Protein AF-A0A935LFL6-F1 (afdb_monomer_lite)

Radius of gyration: 46.4 Å; chains: 1; bounding box: 114×50×142 Å

Sequence (131 aa):
MNKKPFLIPLVLLGLVAPTAHAQTTYKCKAADGTVQFSDRLCRGGVQVRVNVQSDSPQRKAESDARIERDKALADQVQASRAAREQAARAAQDQQQQINQGIANTVEQARVQQRAGTKSVNPGTAVPERTN

Secondary structure (DSSP, 8-state):
-------STTSGGG-----------EEEEPTTS-EEEESS--TT----B-------HHHHHHHHHHHHHHHHHHHHHHHHHHHHHHHHHHHHHHHHHHHHHHHHHHHHHHHHHHHHHTT------------

Foldseek 3Di:
DDDDDPPDPPPPPPPPDPPPPPQFWFWDQDPVRDTDIDSDDHPPDDDDRPPPDDDDPVVVVVVVVVVVVVVVVVVVVVVVVVVVVVVVVVVVVVVVVVVVVVVVVVVVVVVVVVVVVVPDDPDDDDDDDDD

pLDDT: mean 73.68, std 16.85, range [41.5, 95.12]

Structure (mmCIF, N/CA/C/O backbone):
data_AF-A0A935LFL6-F1
#
_entry.id   AF-A0A935LFL6-F1
#
loop_
_atom_site.group_PDB
_atom_site.id
_atom_site.type_symbol
_atom_site.label_atom_id
_atom_site.label_alt_id
_atom_site.label_comp_id
_atom_site.label_asym_id
_atom_site.label_entity_id
_atom_site.label_seq_id
_atom_site.pdbx_PDB_ins_code
_atom_site.Cartn_x
_atom_site.Cartn_y
_atom_site.Cartn_z
_atom_site.occupancy
_atom_site.B_iso_or_equiv
_atom_site.auth_seq_id
_atom_site.auth_comp_id
_atom_site.auth_asym_id
_atom_site.auth_atom_id
_atom_site.pdbx_PDB_model_num
ATOM 1 N N . MET A 1 1 ? 53.459 18.546 -67.708 1.00 44.47 1 MET A N 1
ATOM 2 C CA . MET A 1 1 ? 52.715 17.261 -67.697 1.00 44.47 1 MET A CA 1
ATOM 3 C C . MET A 1 1 ? 53.478 16.353 -66.739 1.00 44.47 1 MET A C 1
ATOM 5 O O . MET A 1 1 ? 54.663 16.184 -66.945 1.00 44.47 1 MET A O 1
ATOM 9 N N . ASN A 1 2 ? 52.966 15.960 -65.576 1.00 41.50 2 ASN A N 1
ATOM 10 C CA . ASN A 1 2 ? 51.949 14.924 -65.435 1.00 41.50 2 ASN A CA 1
ATOM 11 C C . ASN A 1 2 ? 51.236 15.007 -64.077 1.00 41.50 2 ASN A C 1
ATOM 13 O O . ASN A 1 2 ? 51.806 15.427 -63.073 1.00 41.50 2 ASN A O 1
ATOM 17 N N . LYS A 1 3 ? 49.954 14.636 -64.105 1.00 49.69 3 LYS A N 1
ATOM 18 C CA . LYS A 1 3 ? 48.996 14.664 -62.997 1.00 49.69 3 LYS A CA 1
ATOM 19 C C . LYS A 1 3 ? 49.099 13.380 -62.151 1.00 49.69 3 LYS A C 1
ATOM 21 O O . LYS A 1 3 ? 49.531 12.346 -62.641 1.00 49.69 3 LYS A O 1
ATOM 26 N N . LYS A 1 4 ? 48.683 13.520 -60.886 1.00 61.62 4 LYS A N 1
ATOM 27 C CA . LYS A 1 4 ? 48.615 12.569 -59.752 1.00 61.62 4 LYS A CA 1
ATOM 28 C C . LYS A 1 4 ? 48.126 11.147 -60.118 1.00 61.62 4 LYS A C 1
ATOM 30 O O . LYS A 1 4 ? 47.378 10.997 -61.079 1.00 61.62 4 LYS A O 1
ATOM 35 N N . PRO A 1 5 ? 48.359 10.155 -59.237 1.00 54.44 5 PRO A N 1
ATOM 36 C CA . PRO A 1 5 ? 47.248 9.836 -58.335 1.00 54.44 5 PRO A CA 1
ATOM 37 C C . PRO A 1 5 ? 47.672 9.674 -56.868 1.00 54.44 5 PRO A C 1
ATOM 39 O O . PRO A 1 5 ? 48.372 8.749 -56.472 1.00 54.44 5 PRO A O 1
ATOM 42 N N . PHE A 1 6 ? 47.164 10.595 -56.053 1.00 58.28 6 PHE A N 1
ATOM 43 C CA . PHE A 1 6 ? 47.156 10.566 -54.596 1.00 58.28 6 PHE A CA 1
ATOM 44 C C . PHE A 1 6 ? 45.801 9.979 -54.177 1.00 58.28 6 PHE A C 1
ATOM 46 O O . PHE A 1 6 ? 44.881 10.722 -53.856 1.00 58.28 6 PHE A O 1
ATOM 53 N N . LEU A 1 7 ? 45.620 8.665 -54.325 1.00 59.19 7 LEU A N 1
ATOM 54 C CA . LEU A 1 7 ? 44.349 7.976 -54.047 1.00 59.19 7 LEU A CA 1
ATOM 55 C C . LEU A 1 7 ? 44.609 6.537 -53.577 1.00 59.19 7 LEU A C 1
ATOM 57 O O . LEU A 1 7 ? 44.177 5.585 -54.213 1.00 59.19 7 LEU A O 1
ATOM 61 N N . ILE A 1 8 ? 45.364 6.358 -52.488 1.00 58.59 8 ILE A N 1
ATOM 62 C CA . ILE A 1 8 ? 45.583 5.021 -51.903 1.00 58.59 8 ILE A CA 1
ATOM 63 C C . ILE A 1 8 ? 45.214 4.898 -50.406 1.00 58.59 8 ILE A C 1
ATOM 65 O O . ILE A 1 8 ? 44.842 3.794 -50.019 1.00 58.59 8 ILE A O 1
ATOM 69 N N . PRO A 1 9 ? 45.148 5.934 -49.537 1.00 52.91 9 PRO A N 1
ATOM 70 C CA . PRO A 1 9 ? 44.871 5.657 -48.125 1.00 52.91 9 PRO A CA 1
ATOM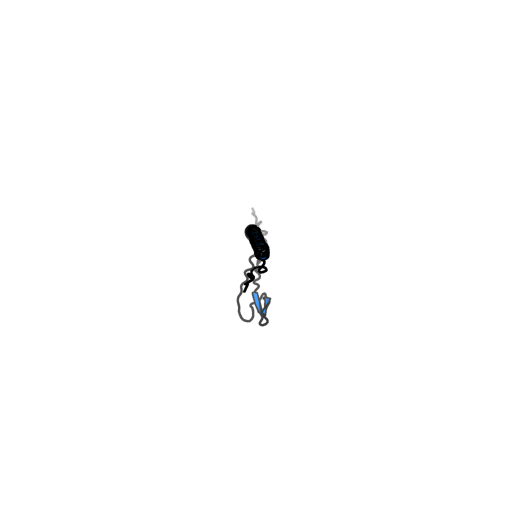 71 C C . PRO A 1 9 ? 43.373 5.618 -47.764 1.00 52.91 9 PRO A C 1
ATOM 73 O O . PRO A 1 9 ? 43.052 5.557 -46.584 1.00 52.91 9 PRO A O 1
ATOM 76 N N . LEU A 1 10 ? 42.440 5.656 -48.728 1.00 54.50 10 LEU A N 1
ATOM 77 C CA . LEU A 1 10 ? 40.999 5.746 -48.422 1.00 54.50 10 LEU A CA 1
ATOM 78 C C . LEU A 1 10 ? 40.271 4.389 -48.340 1.00 54.50 10 LEU A C 1
ATOM 80 O O . LEU A 1 10 ? 39.096 4.352 -47.996 1.00 54.50 10 LEU A O 1
ATOM 84 N N . VAL A 1 11 ? 40.951 3.273 -48.626 1.00 57.16 11 VAL A N 1
ATOM 85 C CA . VAL A 1 11 ? 40.328 1.931 -48.655 1.00 57.16 11 VAL A CA 1
ATOM 86 C C . VAL A 1 11 ? 40.455 1.181 -47.317 1.00 57.16 11 VAL A C 1
ATOM 88 O O . VAL A 1 11 ? 39.699 0.248 -47.067 1.00 57.16 11 VAL A O 1
ATOM 91 N N . LEU A 1 12 ? 41.331 1.609 -46.396 1.00 55.47 12 LEU A N 1
ATOM 92 C CA . LEU A 1 12 ? 41.505 0.926 -45.101 1.00 55.47 12 LEU A CA 1
ATOM 93 C C . LEU A 1 12 ? 40.489 1.318 -44.010 1.00 55.47 12 LEU A C 1
ATOM 95 O O . LEU A 1 12 ? 40.47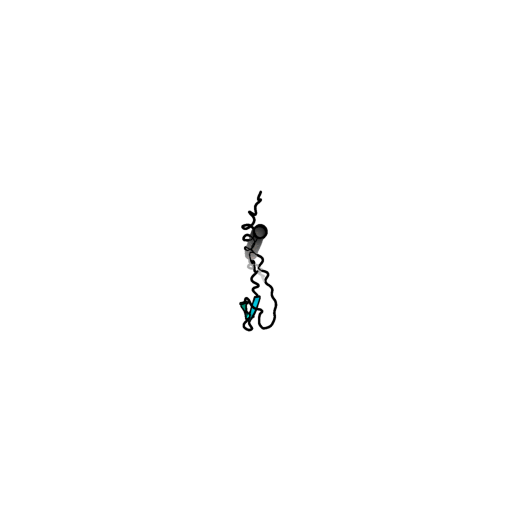6 0.696 -42.951 1.00 55.47 12 LEU A O 1
ATOM 99 N N . LEU A 1 13 ? 39.615 2.303 -44.244 1.00 55.00 13 LEU A N 1
ATOM 100 C CA . LEU A 1 13 ? 38.663 2.790 -43.230 1.00 55.00 13 LEU A CA 1
ATOM 101 C C . LEU A 1 13 ? 37.341 1.998 -43.154 1.00 55.00 13 LEU A C 1
ATOM 103 O O . LEU A 1 13 ? 36.444 2.379 -42.407 1.00 55.00 13 LEU A O 1
ATOM 107 N N . GLY A 1 14 ? 37.198 0.912 -43.922 1.00 55.28 14 GLY A N 1
ATOM 108 C CA . GLY A 1 14 ? 35.958 0.126 -44.003 1.00 55.28 14 GLY A CA 1
ATOM 109 C C . GLY A 1 14 ? 35.878 -1.103 -43.088 1.00 55.28 14 GLY A C 1
ATOM 110 O O . GLY A 1 14 ? 34.837 -1.752 -43.060 1.00 55.28 14 GLY A O 1
ATOM 111 N N . LEU A 1 15 ? 36.943 -1.456 -42.355 1.00 54.72 15 LEU A N 1
ATOM 112 C CA . LEU A 1 15 ? 37.030 -2.736 -41.629 1.00 54.72 15 LEU A CA 1
ATOM 113 C C . LEU A 1 15 ? 36.665 -2.685 -40.135 1.00 54.72 15 LEU A C 1
ATOM 115 O O . LEU A 1 15 ? 36.993 -3.605 -39.392 1.00 54.72 15 LEU A O 1
ATOM 119 N N . VAL A 1 16 ? 35.952 -1.654 -39.680 1.00 56.44 16 VAL A N 1
ATOM 120 C CA . VAL A 1 16 ? 35.375 -1.632 -38.324 1.00 56.44 16 VAL A CA 1
ATOM 121 C C . VAL A 1 16 ? 33.859 -1.736 -38.432 1.00 56.44 16 VAL A C 1
ATOM 123 O O . VAL A 1 16 ? 33.121 -0.802 -38.135 1.00 56.44 16 VAL A O 1
ATOM 126 N N . ALA A 1 17 ? 33.382 -2.889 -38.900 1.00 54.50 17 ALA A N 1
ATOM 127 C CA . ALA A 1 17 ? 32.010 -3.290 -38.635 1.00 54.50 17 ALA A CA 1
ATOM 128 C C . ALA A 1 17 ? 31.961 -3.780 -37.178 1.00 54.50 17 ALA A C 1
ATOM 130 O O . ALA A 1 17 ? 32.609 -4.784 -36.868 1.00 54.50 17 ALA A O 1
ATOM 131 N N . PRO A 1 18 ? 31.236 -3.119 -36.257 1.00 52.94 18 PRO A N 1
ATOM 132 C CA . PRO A 1 18 ? 30.958 -3.725 -34.971 1.00 52.94 18 PRO A CA 1
ATOM 133 C C . PRO A 1 18 ? 30.049 -4.920 -35.247 1.00 52.94 18 PRO A C 1
ATOM 135 O O . PRO A 1 18 ? 28.860 -4.768 -35.531 1.00 52.94 18 PRO A O 1
ATOM 138 N N . THR A 1 19 ? 30.601 -6.127 -35.183 1.00 50.41 19 THR A N 1
ATOM 139 C CA . THR A 1 19 ? 29.813 -7.349 -35.061 1.00 50.41 19 THR A CA 1
ATOM 140 C C . THR A 1 19 ? 29.146 -7.336 -33.690 1.00 50.41 19 THR A C 1
ATOM 142 O O . THR A 1 19 ? 29.566 -8.020 -32.758 1.00 50.41 19 THR A O 1
ATOM 145 N N . ALA A 1 20 ? 28.101 -6.523 -33.549 1.00 51.44 20 ALA A N 1
ATOM 146 C CA . ALA A 1 20 ? 27.121 -6.625 -32.486 1.00 51.44 20 ALA A CA 1
ATOM 147 C C . ALA A 1 20 ? 26.301 -7.896 -32.742 1.00 51.44 20 ALA A C 1
ATOM 149 O O . ALA A 1 20 ? 25.136 -7.856 -33.131 1.00 51.44 20 ALA A O 1
ATOM 150 N N . HIS A 1 21 ? 26.942 -9.055 -32.586 1.00 47.12 21 HIS A N 1
ATOM 151 C CA . HIS A 1 21 ? 26.227 -10.311 -32.494 1.00 47.12 21 HIS A CA 1
ATOM 152 C C . HIS A 1 21 ? 25.445 -10.253 -31.188 1.00 47.12 21 HIS A C 1
ATOM 154 O O . HIS A 1 21 ? 26.012 -10.397 -30.107 1.00 47.12 21 HIS A O 1
ATOM 160 N N . ALA A 1 22 ? 24.142 -10.003 -31.291 1.00 52.88 22 ALA A N 1
ATOM 161 C CA . ALA A 1 22 ? 23.205 -10.285 -30.222 1.00 52.88 22 ALA A CA 1
ATOM 162 C C . ALA A 1 22 ? 23.405 -11.757 -29.831 1.00 52.88 22 ALA A C 1
ATOM 164 O O . ALA A 1 22 ? 22.972 -12.659 -30.555 1.00 52.88 22 ALA A O 1
ATOM 165 N N . GLN A 1 23 ? 24.154 -12.009 -28.752 1.00 61.28 23 GLN A N 1
ATOM 166 C CA . GLN A 1 23 ? 24.414 -13.359 -28.271 1.00 61.28 23 GLN A CA 1
ATOM 167 C C . GLN A 1 23 ? 23.066 -13.960 -27.894 1.00 61.28 23 GLN A C 1
ATOM 169 O O . GLN A 1 23 ? 22.448 -13.595 -26.895 1.00 61.28 23 GLN A O 1
ATOM 174 N N . THR A 1 24 ? 22.567 -14.829 -28.767 1.00 65.25 24 THR A N 1
ATOM 175 C CA . THR A 1 24 ? 21.265 -15.455 -28.593 1.00 65.25 24 THR A CA 1
ATOM 176 C C . THR A 1 24 ? 21.438 -16.524 -27.525 1.00 65.25 24 THR A C 1
ATOM 178 O O . THR A 1 24 ? 21.912 -17.617 -27.810 1.00 65.25 24 THR A O 1
ATOM 181 N N . THR A 1 25 ? 21.127 -16.180 -26.279 1.00 71.94 25 THR A N 1
ATOM 182 C CA . THR A 1 25 ? 21.132 -17.123 -25.160 1.00 71.94 25 THR A CA 1
ATOM 183 C C . THR A 1 25 ? 19.759 -17.771 -25.035 1.00 71.94 25 THR A C 1
ATOM 185 O O . THR A 1 25 ? 18.721 -17.108 -25.015 1.00 71.94 25 THR A O 1
ATOM 188 N N . TYR A 1 26 ? 19.749 -19.098 -24.972 1.00 71.50 26 TYR A N 1
ATOM 189 C CA . TYR A 1 26 ? 18.557 -19.919 -24.830 1.00 71.50 26 TYR A CA 1
ATOM 190 C C . TYR A 1 26 ? 18.380 -20.318 -23.367 1.00 71.50 26 TYR A C 1
ATOM 192 O O . TYR A 1 26 ? 19.322 -20.763 -22.710 1.00 71.50 26 TYR A O 1
ATOM 200 N N . LYS A 1 27 ? 17.154 -20.176 -22.857 1.00 79.12 27 LYS A N 1
ATOM 201 C CA . LYS A 1 27 ? 16.774 -20.635 -21.518 1.00 79.12 27 LYS A CA 1
ATOM 202 C C . LYS A 1 27 ? 16.291 -22.082 -21.602 1.00 79.12 27 LYS A C 1
ATOM 204 O O . LYS A 1 27 ? 15.183 -22.331 -22.075 1.00 79.12 27 LYS A O 1
ATOM 209 N N . CYS A 1 28 ?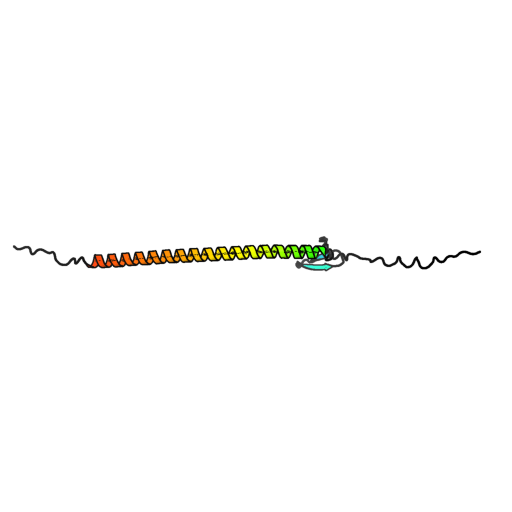 17.100 -23.020 -21.124 1.00 79.19 28 CYS A N 1
ATOM 210 C CA . CYS A 1 28 ? 16.779 -24.442 -21.115 1.00 79.19 28 CYS A CA 1
ATOM 211 C C . CYS A 1 28 ? 16.300 -24.879 -19.733 1.00 79.19 28 CYS A C 1
ATOM 213 O O . CYS A 1 28 ? 16.968 -24.628 -18.731 1.00 79.19 28 CYS A O 1
ATOM 215 N N . LYS A 1 29 ? 15.144 -25.546 -19.680 1.00 79.38 29 LYS A N 1
ATOM 216 C CA . LYS A 1 29 ? 14.645 -26.200 -18.468 1.00 79.38 29 LYS A CA 1
ATOM 217 C C . LYS A 1 29 ? 14.998 -27.684 -18.540 1.00 79.38 29 LYS A C 1
ATOM 219 O O . LYS A 1 29 ? 14.559 -28.363 -19.466 1.00 79.38 29 LYS A O 1
ATOM 224 N N . ALA A 1 30 ? 15.810 -28.159 -17.604 1.00 75.12 30 ALA A N 1
ATOM 225 C CA . ALA A 1 30 ? 16.146 -29.570 -17.479 1.00 75.12 30 ALA A CA 1
ATOM 226 C C . ALA A 1 30 ? 15.003 -30.345 -16.790 1.00 75.12 30 ALA A C 1
ATOM 228 O O . ALA A 1 30 ? 14.083 -29.756 -16.215 1.00 75.12 30 ALA A O 1
ATOM 229 N N . ALA A 1 31 ? 15.019 -31.676 -16.912 1.00 73.44 31 ALA A N 1
ATOM 230 C CA . ALA A 1 31 ? 13.953 -32.546 -16.401 1.00 73.44 31 ALA A CA 1
ATOM 231 C C . ALA A 1 31 ? 13.830 -32.519 -14.863 1.00 73.44 31 ALA A C 1
ATOM 233 O O . ALA A 1 31 ? 12.760 -32.781 -14.325 1.00 73.44 31 ALA A O 1
ATOM 234 N N . ASP A 1 32 ? 14.907 -32.144 -14.175 1.00 77.69 32 ASP A N 1
ATOM 235 C CA . ASP A 1 32 ? 14.988 -31.895 -12.731 1.00 77.69 32 ASP A CA 1
ATOM 236 C C . ASP A 1 32 ? 14.376 -30.542 -12.305 1.00 77.69 32 ASP A C 1
ATOM 238 O O . ASP A 1 32 ? 14.297 -30.235 -11.119 1.00 77.69 32 ASP A O 1
ATOM 242 N N . GLY A 1 33 ? 13.930 -29.722 -13.263 1.00 73.31 33 GLY A N 1
ATOM 243 C CA . GLY A 1 33 ? 13.386 -28.388 -13.023 1.00 73.31 33 GLY A CA 1
ATOM 244 C C . GLY A 1 33 ? 14.431 -27.270 -12.994 1.00 73.31 33 GLY A C 1
ATOM 245 O O . GLY A 1 33 ? 14.040 -26.101 -12.938 1.00 73.31 33 GLY A O 1
ATOM 246 N N . THR A 1 34 ? 15.723 -27.590 -13.103 1.00 77.88 34 THR A N 1
ATOM 247 C CA . THR A 1 34 ? 16.814 -26.609 -13.099 1.00 77.88 34 THR A CA 1
ATOM 248 C C . THR A 1 34 ? 16.823 -25.807 -14.402 1.00 77.88 34 THR A C 1
ATOM 250 O O . THR A 1 34 ? 16.604 -26.338 -15.495 1.00 77.88 34 THR A O 1
ATOM 253 N N . VAL A 1 35 ? 17.079 -24.500 -14.300 1.00 81.88 35 VAL A N 1
ATOM 254 C CA . VAL A 1 35 ? 17.199 -23.598 -15.453 1.00 81.88 35 VAL A CA 1
ATOM 255 C C . VAL A 1 35 ? 18.673 -23.370 -15.767 1.00 81.88 35 VAL A C 1
ATOM 257 O O . VAL A 1 35 ? 19.409 -22.875 -14.919 1.00 81.88 35 VAL A O 1
ATOM 260 N N . GLN A 1 36 ? 19.086 -23.675 -16.997 1.00 78.50 36 GLN A N 1
ATOM 261 C CA . GLN A 1 36 ? 20.433 -23.405 -17.503 1.00 78.50 36 GLN A CA 1
ATOM 262 C C . GLN A 1 36 ? 20.366 -22.520 -18.751 1.00 78.50 36 GLN A C 1
ATOM 264 O O . GLN A 1 36 ? 19.468 -22.667 -19.583 1.00 78.50 36 GLN A O 1
ATOM 269 N N . PHE A 1 37 ? 21.315 -21.594 -18.881 1.00 79.81 37 PHE A N 1
ATOM 270 C CA . PHE A 1 37 ? 21.442 -20.728 -20.052 1.00 79.81 37 PHE A CA 1
ATOM 271 C C . PHE A 1 37 ? 22.512 -21.298 -20.982 1.00 79.81 37 PHE A C 1
ATOM 273 O O . PHE A 1 37 ? 23.627 -21.561 -20.540 1.00 79.81 37 PHE A O 1
ATOM 280 N N . SER A 1 38 ? 22.172 -21.511 -22.253 1.00 73.19 38 SER A N 1
ATOM 281 C CA . SER A 1 38 ? 23.097 -22.045 -23.259 1.00 73.19 38 SER A CA 1
ATOM 282 C C . SER A 1 38 ? 23.088 -21.196 -24.524 1.00 73.19 38 SER A C 1
ATOM 284 O O . SER A 1 38 ? 22.070 -20.630 -24.911 1.00 73.19 38 SER A O 1
ATOM 286 N N . ASP A 1 39 ? 24.233 -21.130 -25.185 1.00 74.44 39 ASP A N 1
ATOM 287 C CA . ASP A 1 39 ? 24.459 -20.578 -26.522 1.00 74.44 39 ASP A CA 1
ATOM 288 C C . ASP A 1 39 ? 23.901 -21.468 -27.654 1.00 74.44 39 ASP A C 1
ATOM 290 O O . ASP A 1 39 ? 23.792 -21.027 -28.799 1.00 74.44 39 ASP A O 1
ATOM 294 N N . ARG A 1 40 ? 23.492 -22.709 -27.348 1.00 72.12 40 ARG A N 1
ATOM 295 C CA . ARG A 1 40 ? 22.886 -23.655 -28.302 1.00 72.12 40 ARG A CA 1
ATOM 296 C C . ARG A 1 40 ? 21.425 -23.939 -27.953 1.00 72.12 40 ARG A C 1
ATOM 298 O O . ARG A 1 40 ? 21.019 -23.846 -26.797 1.00 72.12 40 ARG A O 1
ATOM 305 N N . LEU A 1 41 ? 20.626 -24.320 -28.957 1.00 71.25 41 LEU A N 1
ATOM 306 C CA . LEU A 1 41 ? 19.231 -24.712 -28.732 1.00 71.25 41 LEU A CA 1
ATOM 307 C C . LEU A 1 41 ? 19.145 -25.890 -27.753 1.00 71.25 41 LEU A C 1
ATOM 309 O O . LEU A 1 41 ? 19.887 -26.868 -27.864 1.00 71.25 41 LEU A O 1
ATOM 313 N N . CYS A 1 42 ? 18.185 -25.817 -26.833 1.00 75.44 42 CYS A N 1
ATOM 314 C CA . CYS A 1 42 ? 17.911 -26.884 -25.879 1.00 75.44 42 CYS A CA 1
ATOM 315 C C . CYS A 1 42 ? 17.536 -28.176 -26.622 1.00 75.44 42 CYS A C 1
ATOM 317 O O . CYS A 1 42 ? 16.612 -28.172 -27.444 1.00 75.44 42 CYS A O 1
ATOM 319 N N . ARG A 1 43 ? 18.211 -29.294 -26.315 1.00 65.75 43 ARG A N 1
ATOM 320 C CA . ARG A 1 43 ? 17.788 -30.630 -26.773 1.00 65.75 43 ARG A CA 1
ATOM 321 C C . ARG A 1 43 ? 16.368 -30.879 -26.247 1.00 65.75 43 ARG A C 1
ATOM 323 O O . ARG A 1 43 ? 16.196 -31.037 -25.046 1.00 65.75 43 ARG A O 1
ATOM 330 N N . GLY A 1 44 ? 15.363 -30.853 -27.125 1.00 64.12 44 GLY A N 1
ATOM 331 C CA . GLY A 1 44 ? 13.949 -31.015 -26.747 1.00 64.12 44 GLY A CA 1
ATOM 332 C C . GLY A 1 44 ? 13.044 -29.794 -26.963 1.00 64.12 44 GLY A C 1
ATOM 333 O O . GLY A 1 44 ? 11.867 -29.865 -26.641 1.00 64.12 44 GLY A O 1
ATOM 334 N N . GLY A 1 45 ? 13.548 -28.702 -27.551 1.00 52.69 45 GLY A N 1
ATOM 335 C CA . GLY A 1 45 ? 12.715 -27.801 -28.359 1.00 52.69 45 GLY A CA 1
ATOM 336 C C . GLY A 1 45 ? 11.609 -27.017 -27.644 1.00 52.69 45 GLY A C 1
ATOM 337 O O . GLY A 1 45 ? 10.509 -26.921 -28.176 1.00 52.69 45 GLY A O 1
ATOM 338 N N . VAL A 1 46 ? 11.890 -26.378 -26.506 1.00 52.78 46 VAL A N 1
ATOM 339 C CA . VAL A 1 46 ? 11.030 -25.281 -26.025 1.00 52.78 46 VAL A CA 1
ATOM 340 C C . VAL A 1 46 ? 11.758 -23.962 -26.255 1.00 52.78 46 VAL A C 1
ATOM 342 O O . VAL A 1 46 ? 12.678 -23.598 -25.524 1.00 52.78 46 VAL A O 1
ATOM 345 N N . GLN A 1 47 ? 11.375 -23.262 -27.324 1.00 46.72 47 GLN A N 1
ATOM 346 C CA . GLN A 1 47 ? 11.839 -21.905 -27.597 1.00 46.72 47 GLN A CA 1
ATOM 347 C C . GLN A 1 47 ? 11.239 -20.950 -26.561 1.00 46.72 47 GLN A C 1
ATOM 349 O O . GLN A 1 47 ? 10.064 -20.606 -26.633 1.00 46.72 47 GLN A O 1
ATOM 354 N N . VAL A 1 48 ? 12.063 -20.450 -25.644 1.00 55.94 48 VAL A N 1
ATOM 355 C CA . VAL A 1 48 ? 11.787 -19.182 -24.964 1.00 55.94 48 VAL A CA 1
ATOM 356 C C . VAL A 1 48 ? 12.894 -18.227 -25.375 1.00 55.94 48 VAL A C 1
ATOM 358 O O . VAL A 1 48 ? 13.977 -18.225 -24.791 1.00 55.94 48 VAL A O 1
ATOM 361 N N . ARG A 1 49 ? 12.651 -17.441 -26.432 1.00 50.22 49 ARG A N 1
ATOM 362 C CA . ARG A 1 49 ? 13.518 -16.306 -26.755 1.00 50.22 49 ARG A CA 1
ATOM 363 C C . ARG A 1 49 ? 13.333 -15.262 -25.663 1.00 50.22 49 ARG A C 1
ATOM 365 O O . ARG A 1 49 ? 12.375 -14.495 -25.687 1.00 50.22 49 ARG A O 1
ATOM 372 N N . VAL A 1 50 ? 14.246 -15.237 -24.700 1.00 55.25 50 VAL A N 1
ATOM 373 C CA . VAL A 1 50 ? 14.352 -14.109 -23.779 1.00 55.25 50 VAL A CA 1
ATOM 374 C C . VAL A 1 50 ? 15.107 -13.030 -24.536 1.00 55.25 50 VAL A C 1
ATOM 376 O O . VAL A 1 50 ? 16.326 -13.077 -24.667 1.00 55.25 50 VAL A O 1
ATOM 379 N N . ASN A 1 51 ? 14.365 -12.093 -25.118 1.00 50.75 51 ASN A N 1
ATOM 380 C CA . ASN A 1 51 ? 14.957 -10.945 -25.783 1.00 50.75 51 ASN A CA 1
ATOM 381 C C . ASN A 1 51 ? 15.453 -9.994 -24.685 1.00 50.75 51 ASN A C 1
ATOM 383 O O . ASN A 1 51 ? 14.717 -9.122 -24.225 1.00 50.75 51 ASN A O 1
ATOM 387 N N . VAL A 1 52 ? 16.676 -10.214 -24.200 1.00 58.50 52 VAL A N 1
ATOM 388 C CA . VAL A 1 52 ? 17.344 -9.289 -23.279 1.00 58.50 52 VAL A CA 1
ATOM 389 C C . VAL A 1 52 ? 17.756 -8.072 -24.105 1.00 58.50 52 VAL A C 1
ATOM 391 O O . VAL A 1 52 ? 18.885 -7.960 -24.568 1.00 58.50 52 VAL A O 1
ATOM 394 N N . GLN A 1 53 ? 16.799 -7.186 -24.392 1.00 57.31 53 GLN A N 1
ATOM 395 C CA . GLN A 1 53 ? 17.111 -5.910 -25.029 1.00 57.31 53 GLN A CA 1
ATOM 396 C C . GLN A 1 53 ? 18.022 -5.118 -24.086 1.00 57.31 53 GLN A C 1
ATOM 398 O O . GLN A 1 53 ? 17.731 -5.028 -22.890 1.00 57.31 53 GLN A O 1
ATOM 403 N N . SER A 1 54 ? 19.086 -4.524 -24.622 1.00 58.78 54 SER A N 1
ATOM 404 C CA . SER A 1 54 ? 20.095 -3.765 -23.876 1.00 58.78 54 SER A CA 1
ATOM 405 C C . SER A 1 54 ? 19.511 -2.550 -23.157 1.00 58.78 54 SER A C 1
ATOM 407 O O . SER A 1 54 ? 18.759 -1.775 -23.748 1.00 58.78 54 SER A O 1
ATOM 409 N N . ASP A 1 55 ? 19.852 -2.413 -21.880 1.00 60.84 55 ASP A N 1
ATOM 410 C CA . ASP A 1 55 ? 19.432 -1.374 -20.935 1.00 60.84 55 ASP A CA 1
ATOM 411 C C . ASP A 1 55 ? 19.621 0.039 -21.528 1.00 60.84 55 ASP A C 1
ATOM 413 O O . ASP A 1 55 ? 20.725 0.584 -21.561 1.00 60.84 55 ASP A O 1
ATOM 417 N N . SER A 1 56 ? 18.554 0.600 -22.102 1.00 73.62 56 SER A N 1
ATOM 418 C CA . SER A 1 56 ? 18.591 1.910 -22.751 1.00 73.62 56 SER A CA 1
ATOM 419 C C . SER A 1 56 ? 18.259 2.993 -21.722 1.00 73.62 56 SER A C 1
ATOM 421 O O . SER A 1 56 ? 17.405 2.767 -20.861 1.00 73.62 56 SER A O 1
ATOM 423 N N . PRO A 1 57 ? 18.864 4.193 -21.803 1.00 74.50 57 PRO A N 1
ATOM 424 C CA . PRO A 1 57 ? 18.588 5.280 -20.857 1.00 74.50 57 PRO A CA 1
ATOM 425 C C . PRO A 1 57 ? 17.096 5.646 -20.794 1.00 74.50 57 PRO A C 1
ATOM 427 O O . PRO A 1 57 ? 16.584 5.987 -19.733 1.00 74.50 57 PRO A O 1
ATOM 430 N N . GLN A 1 58 ? 16.373 5.476 -21.904 1.00 78.50 58 GLN A N 1
ATOM 431 C CA . GLN A 1 58 ? 14.923 5.659 -21.973 1.00 78.50 58 GLN A CA 1
ATOM 432 C C . GLN A 1 58 ? 14.156 4.665 -21.088 1.00 78.50 58 GLN A C 1
ATOM 434 O O . GLN A 1 58 ? 13.216 5.049 -20.402 1.00 78.50 58 GLN A O 1
ATOM 439 N N . ARG A 1 59 ? 14.579 3.394 -21.048 1.00 74.25 59 ARG A N 1
ATOM 440 C CA . ARG A 1 59 ? 13.933 2.373 -20.211 1.00 74.25 59 ARG A CA 1
ATOM 441 C C . ARG A 1 59 ? 14.275 2.512 -18.738 1.00 74.25 59 ARG A C 1
ATOM 443 O O . ARG A 1 59 ? 13.423 2.206 -17.912 1.00 74.25 59 ARG A O 1
ATOM 450 N N . LYS A 1 60 ? 15.464 3.025 -18.407 1.00 79.25 60 LYS A N 1
ATOM 451 C CA . LYS A 1 60 ? 15.770 3.431 -17.028 1.00 79.25 60 LYS A CA 1
ATOM 452 C C . LYS A 1 60 ? 14.817 4.525 -16.565 1.00 79.25 60 LYS A C 1
ATOM 454 O O . LYS A 1 60 ? 14.146 4.335 -15.564 1.00 79.25 60 LYS A O 1
ATOM 459 N N . ALA A 1 61 ? 14.642 5.577 -17.365 1.00 81.06 61 ALA A N 1
ATOM 460 C CA . ALA A 1 61 ? 13.695 6.645 -17.051 1.00 81.06 61 ALA A CA 1
ATOM 461 C C . ALA A 1 61 ? 12.241 6.141 -16.919 1.00 81.06 61 ALA A C 1
ATOM 463 O O . ALA A 1 61 ? 11.530 6.540 -16.001 1.00 81.06 61 ALA A O 1
ATOM 464 N N . GLU A 1 62 ? 11.794 5.232 -17.793 1.00 83.06 62 GLU A N 1
ATOM 465 C CA . GLU A 1 62 ? 10.460 4.618 -17.684 1.00 83.06 62 GLU A CA 1
ATOM 466 C C . GLU A 1 62 ? 10.312 3.713 -16.454 1.00 83.06 62 GLU A C 1
ATOM 468 O O . GLU A 1 62 ? 9.243 3.679 -15.839 1.00 83.06 62 GLU A O 1
ATOM 473 N N . SER A 1 63 ? 11.364 2.972 -16.097 1.00 84.56 63 SER A N 1
ATOM 474 C CA . SER A 1 63 ? 11.406 2.134 -14.898 1.00 84.56 63 SER A CA 1
ATOM 475 C C . SER A 1 63 ? 11.367 2.990 -13.637 1.00 84.56 63 SER A C 1
ATOM 477 O O . SER A 1 63 ? 10.543 2.741 -12.763 1.00 84.56 63 SER A O 1
ATOM 479 N N . ASP A 1 64 ? 12.179 4.041 -13.570 1.00 87.44 64 ASP A N 1
ATOM 480 C CA . ASP A 1 64 ? 12.217 4.971 -12.441 1.00 87.44 64 ASP A CA 1
ATOM 481 C C . ASP A 1 64 ? 10.864 5.681 -12.278 1.00 87.44 64 ASP A C 1
ATOM 483 O O . ASP A 1 64 ? 10.320 5.753 -11.178 1.00 87.44 64 ASP A O 1
ATOM 487 N N . ALA A 1 65 ? 10.236 6.096 -13.385 1.00 88.38 65 ALA A N 1
ATOM 488 C CA . ALA A 1 65 ? 8.890 6.670 -13.370 1.00 88.38 65 ALA A CA 1
ATOM 489 C C . ALA A 1 65 ? 7.794 5.666 -12.958 1.00 88.38 65 ALA A C 1
ATOM 491 O O . ALA A 1 65 ? 6.733 6.063 -12.469 1.00 88.38 65 ALA A O 1
ATOM 492 N N . ARG A 1 66 ? 7.993 4.361 -13.177 1.00 90.00 66 ARG A N 1
ATOM 493 C CA . ARG A 1 66 ? 7.095 3.320 -12.647 1.00 90.00 66 ARG A CA 1
ATOM 494 C C . ARG A 1 66 ? 7.292 3.148 -11.149 1.00 90.00 66 ARG A C 1
ATOM 496 O O . ARG A 1 66 ? 6.306 3.197 -10.427 1.00 90.00 66 ARG A O 1
ATOM 503 N N . ILE A 1 67 ? 8.539 3.034 -10.702 1.00 92.56 67 ILE A N 1
ATOM 504 C CA . ILE A 1 67 ? 8.884 2.903 -9.284 1.00 92.56 67 ILE A CA 1
ATOM 505 C C . ILE A 1 67 ? 8.319 4.082 -8.486 1.00 92.56 67 ILE A C 1
ATOM 507 O O . ILE A 1 67 ? 7.710 3.872 -7.440 1.00 92.56 67 ILE A O 1
ATOM 511 N N . GLU A 1 68 ? 8.444 5.308 -8.997 1.00 92.12 68 GLU A N 1
ATOM 512 C CA . GLU A 1 68 ? 7.931 6.494 -8.307 1.00 92.12 68 GLU A CA 1
ATOM 513 C C . GLU A 1 68 ? 6.398 6.496 -8.208 1.00 92.12 68 GLU A C 1
ATOM 515 O O . GLU A 1 68 ? 5.836 6.816 -7.160 1.00 92.12 68 GLU A O 1
ATOM 520 N N . ARG A 1 69 ? 5.696 6.068 -9.268 1.00 92.38 69 ARG A N 1
ATOM 521 C CA . ARG A 1 69 ? 4.232 5.910 -9.229 1.00 92.38 69 ARG A CA 1
ATOM 522 C C . ARG A 1 69 ? 3.798 4.833 -8.243 1.00 92.38 69 ARG A C 1
ATOM 524 O O . ARG A 1 69 ? 2.841 5.045 -7.500 1.00 92.38 69 ARG A O 1
ATOM 531 N N . ASP A 1 70 ? 4.499 3.706 -8.225 1.00 92.81 70 ASP A N 1
ATOM 532 C CA . ASP A 1 70 ? 4.201 2.600 -7.318 1.00 92.81 70 ASP A CA 1
ATOM 533 C C . ASP A 1 70 ? 4.436 3.014 -5.860 1.00 92.81 70 ASP A C 1
ATOM 535 O O . ASP A 1 70 ? 3.630 2.692 -4.986 1.00 92.81 70 ASP A O 1
ATOM 539 N N . LYS A 1 71 ? 5.486 3.800 -5.600 1.00 94.75 71 LYS A N 1
ATOM 540 C CA . LYS A 1 71 ? 5.767 4.375 -4.283 1.00 94.75 71 LYS A CA 1
ATOM 541 C C . LYS A 1 71 ? 4.669 5.339 -3.835 1.00 94.75 71 LYS A C 1
ATOM 543 O O . LYS A 1 71 ? 4.135 5.173 -2.743 1.00 94.75 71 LYS A O 1
ATOM 548 N N . ALA A 1 72 ? 4.265 6.277 -4.692 1.00 94.44 72 ALA A N 1
ATOM 549 C CA . ALA A 1 72 ? 3.180 7.208 -4.382 1.00 94.44 72 ALA A CA 1
ATOM 550 C C . ALA A 1 72 ? 1.858 6.478 -4.074 1.00 94.44 72 ALA A C 1
ATOM 552 O O . ALA A 1 72 ? 1.132 6.847 -3.148 1.00 94.44 72 ALA A O 1
ATOM 553 N N . LEU A 1 73 ? 1.559 5.407 -4.817 1.00 95.00 73 LEU A N 1
ATOM 554 C CA . LEU A 1 73 ? 0.390 4.569 -4.557 1.00 95.00 73 LEU A CA 1
ATOM 555 C C . LEU A 1 73 ? 0.511 3.825 -3.219 1.00 95.00 73 LEU A C 1
ATOM 557 O O . LEU A 1 73 ? -0.459 3.759 -2.461 1.00 95.00 73 LEU A O 1
ATOM 561 N N . ALA A 1 74 ? 1.688 3.279 -2.909 1.00 94.44 74 ALA A N 1
ATOM 562 C CA . ALA A 1 74 ? 1.941 2.603 -1.641 1.00 94.44 74 ALA A CA 1
ATOM 563 C C . ALA A 1 74 ? 1.754 3.551 -0.448 1.00 94.44 74 ALA A C 1
ATOM 565 O O . ALA A 1 74 ? 1.058 3.192 0.505 1.00 94.44 74 ALA A O 1
ATOM 566 N N . ASP A 1 75 ? 2.287 4.771 -0.533 1.00 95.12 75 ASP A N 1
ATOM 567 C CA . ASP A 1 75 ? 2.144 5.801 0.500 1.00 95.12 75 ASP A CA 1
ATOM 568 C C . ASP A 1 75 ? 0.668 6.179 0.704 1.00 95.12 75 ASP A C 1
ATOM 570 O O . ASP A 1 75 ? 0.182 6.247 1.837 1.00 95.12 75 ASP A O 1
ATOM 574 N N . GLN A 1 76 ? -0.096 6.329 -0.385 1.00 92.94 76 GLN A N 1
ATOM 575 C CA . GLN A 1 76 ? -1.535 6.597 -0.316 1.00 92.94 76 GLN A CA 1
ATOM 576 C C . GLN A 1 76 ? -2.302 5.458 0.375 1.00 92.94 76 GLN A C 1
ATOM 578 O O . GLN A 1 76 ? -3.183 5.700 1.208 1.00 92.94 76 GLN A O 1
ATOM 583 N N . VAL A 1 77 ? -1.969 4.205 0.055 1.00 95.06 77 VAL A N 1
ATOM 584 C CA . VAL A 1 77 ? -2.588 3.031 0.683 1.00 95.06 77 VAL A CA 1
ATOM 585 C C . VAL A 1 77 ? -2.229 2.955 2.166 1.00 95.06 77 VAL A C 1
ATOM 587 O O . VAL A 1 77 ? -3.109 2.672 2.982 1.00 95.06 77 VAL A O 1
ATOM 590 N N . GLN A 1 78 ? -0.977 3.226 2.538 1.00 94.44 78 GLN A N 1
ATOM 591 C CA . GLN A 1 78 ? -0.558 3.251 3.940 1.00 94.44 78 GLN A CA 1
ATOM 592 C C . GLN A 1 78 ? -1.284 4.342 4.730 1.00 94.44 78 GLN A C 1
ATOM 594 O O . GLN A 1 78 ? -1.837 4.049 5.791 1.00 94.44 78 GLN A O 1
ATOM 599 N N . ALA A 1 79 ? -1.376 5.560 4.191 1.00 93.56 79 ALA A N 1
ATOM 600 C CA . ALA A 1 79 ? -2.127 6.648 4.813 1.00 93.56 79 ALA A CA 1
ATOM 601 C C . ALA A 1 79 ? -3.610 6.279 5.007 1.00 93.56 79 ALA A C 1
ATOM 603 O O . ALA A 1 79 ? -4.180 6.504 6.076 1.00 93.56 79 ALA A O 1
ATOM 604 N N . SER A 1 80 ? -4.228 5.638 4.008 1.00 94.06 80 SER A N 1
ATOM 605 C CA . SER A 1 80 ? -5.613 5.163 4.107 1.00 94.06 80 SER A CA 1
ATOM 606 C C . SER A 1 80 ? -5.792 4.097 5.193 1.00 94.06 80 SER A C 1
ATOM 608 O O . SER A 1 80 ? -6.769 4.141 5.944 1.00 94.06 80 SER A O 1
ATOM 610 N N . ARG A 1 81 ? -4.850 3.152 5.313 1.00 93.62 81 ARG A N 1
ATOM 611 C CA . ARG A 1 81 ? -4.872 2.132 6.372 1.00 93.62 81 ARG A CA 1
ATOM 612 C C . ARG A 1 81 ? -4.752 2.761 7.754 1.00 93.62 81 ARG A C 1
ATOM 614 O O . ARG A 1 81 ? -5.580 2.461 8.606 1.00 93.62 81 ARG A O 1
ATOM 621 N N . ALA A 1 82 ? -3.804 3.678 7.943 1.00 94.62 82 ALA A N 1
ATOM 622 C CA . ALA A 1 82 ? -3.617 4.372 9.214 1.00 94.62 82 ALA A CA 1
ATOM 623 C C . ALA A 1 82 ? -4.884 5.136 9.642 1.00 94.62 82 ALA A C 1
ATOM 625 O O . ALA A 1 82 ? -5.322 5.012 10.785 1.00 94.62 82 ALA A O 1
ATOM 626 N N . ALA A 1 83 ? -5.529 5.853 8.715 1.00 93.00 83 ALA A N 1
ATOM 627 C CA . ALA A 1 83 ? -6.780 6.560 8.995 1.00 93.00 83 ALA A CA 1
ATOM 628 C C . ALA A 1 83 ? -7.920 5.603 9.394 1.00 93.00 83 ALA A C 1
ATOM 630 O O . ALA A 1 83 ? -8.666 5.870 10.337 1.00 93.00 83 ALA A O 1
ATOM 631 N N . ARG A 1 84 ? -8.042 4.459 8.708 1.00 92.69 84 ARG A N 1
ATOM 632 C CA . ARG A 1 84 ? -9.046 3.434 9.039 1.00 92.69 84 ARG A CA 1
ATOM 633 C C . ARG A 1 84 ? -8.776 2.774 10.386 1.00 92.69 84 ARG A C 1
ATOM 635 O O . ARG A 1 84 ? -9.717 2.549 11.138 1.00 92.69 84 ARG A O 1
ATOM 642 N N . GLU A 1 85 ? -7.519 2.479 10.704 1.00 94.12 85 GLU A N 1
ATOM 643 C CA . GLU A 1 85 ? -7.140 1.905 11.997 1.00 94.12 85 GLU A CA 1
ATOM 644 C C . GLU A 1 85 ? -7.428 2.866 13.150 1.00 94.12 85 GLU A C 1
ATOM 646 O O . GLU A 1 85 ? -7.958 2.445 14.176 1.00 94.12 85 GLU A O 1
ATOM 651 N N . GLN A 1 86 ? -7.141 4.159 12.982 1.00 93.31 86 GLN A N 1
ATOM 652 C CA . GLN A 1 86 ? -7.489 5.175 13.978 1.00 93.31 86 GLN A CA 1
ATOM 653 C C . GLN A 1 86 ? -9.003 5.258 14.193 1.00 93.31 86 GLN A C 1
ATOM 655 O O . GLN A 1 86 ? -9.458 5.249 15.336 1.00 93.31 86 GLN A O 1
ATOM 660 N N . ALA A 1 87 ? -9.788 5.268 13.111 1.00 92.75 87 ALA A N 1
ATOM 661 C CA . ALA A 1 87 ? -11.246 5.277 13.203 1.00 92.75 87 ALA A CA 1
ATOM 662 C C . ALA A 1 87 ? -11.789 4.009 13.885 1.00 92.75 87 ALA A C 1
ATOM 664 O O . ALA A 1 87 ? -12.689 4.089 14.718 1.00 92.75 87 ALA A O 1
ATOM 665 N N . ALA A 1 88 ? -11.213 2.843 13.576 1.00 92.75 88 ALA A N 1
ATOM 666 C CA . ALA A 1 88 ? -11.588 1.576 14.194 1.00 92.75 88 ALA A CA 1
ATOM 667 C C . ALA A 1 88 ? -11.284 1.559 15.699 1.00 92.75 88 ALA A C 1
ATOM 669 O O . ALA A 1 88 ? -12.132 1.132 16.480 1.00 92.75 88 ALA A O 1
ATOM 670 N N . ARG A 1 89 ? -10.116 2.069 16.115 1.00 93.12 89 ARG A N 1
ATOM 671 C CA . ARG A 1 89 ? -9.765 2.204 17.538 1.00 93.12 89 ARG A CA 1
ATOM 672 C C . ARG A 1 89 ? -10.731 3.136 18.265 1.00 93.12 89 ARG A C 1
ATOM 674 O O . ARG A 1 89 ? -11.279 2.743 19.285 1.00 93.12 89 ARG A O 1
ATOM 681 N N . ALA A 1 90 ? -11.018 4.308 17.699 1.00 92.81 90 ALA A N 1
ATOM 682 C CA . ALA A 1 90 ? -11.961 5.254 18.296 1.00 92.81 90 ALA A CA 1
ATOM 683 C C . ALA A 1 90 ? -13.372 4.654 18.457 1.00 92.81 90 ALA A C 1
ATOM 685 O O . ALA A 1 90 ? -13.997 4.809 19.505 1.00 92.81 90 ALA A O 1
ATOM 686 N N . ALA A 1 91 ? -13.858 3.922 17.449 1.00 93.12 91 ALA A N 1
ATOM 687 C CA . ALA A 1 91 ? -15.143 3.229 17.525 1.00 93.12 91 ALA A CA 1
ATOM 688 C C . ALA A 1 91 ? -15.141 2.116 18.588 1.00 93.12 91 ALA A C 1
ATOM 690 O O . ALA A 1 91 ? -16.116 1.953 19.323 1.00 93.12 91 ALA A O 1
ATOM 691 N N . GLN A 1 92 ? -14.042 1.365 18.701 1.00 93.19 92 GLN A N 1
ATOM 692 C CA . GLN A 1 92 ? -13.895 0.323 19.713 1.00 93.19 92 GLN A CA 1
ATOM 693 C C . GLN A 1 92 ? -13.872 0.911 21.130 1.00 93.19 92 GLN A C 1
ATOM 695 O O . GLN A 1 92 ? -14.558 0.389 22.009 1.00 93.19 92 GLN A O 1
ATOM 700 N N . ASP A 1 93 ? -13.148 2.009 21.344 1.00 92.88 93 ASP A N 1
ATOM 701 C CA . ASP A 1 93 ? -13.088 2.701 22.633 1.00 92.88 93 ASP A CA 1
ATOM 702 C C . ASP A 1 93 ? -14.464 3.252 23.028 1.00 92.88 93 ASP A C 1
ATOM 704 O O . ASP A 1 93 ? -14.907 3.070 24.164 1.00 92.88 93 ASP A O 1
ATOM 708 N N . GLN A 1 94 ? -15.196 3.847 22.080 1.00 92.75 94 GLN A N 1
ATOM 709 C CA . GLN A 1 94 ? -16.563 4.314 22.313 1.00 92.75 94 GLN A CA 1
ATOM 710 C C . GLN A 1 94 ? -17.499 3.157 22.692 1.00 92.75 94 GLN A C 1
ATOM 712 O O . GLN A 1 94 ? -18.270 3.268 23.647 1.00 92.75 94 GLN A O 1
ATOM 717 N N . GLN A 1 95 ? -17.401 2.019 22.001 1.00 92.62 95 GLN A N 1
ATOM 718 C CA . GLN A 1 95 ? -18.193 0.834 22.326 1.00 92.62 95 GLN A CA 1
ATOM 719 C C . GLN A 1 95 ? -17.860 0.289 23.722 1.00 92.62 95 GLN A C 1
ATOM 721 O O . GLN A 1 95 ? -18.761 -0.115 24.460 1.00 92.62 95 GLN A O 1
ATOM 726 N N . GLN A 1 96 ? -16.582 0.294 24.114 1.00 92.00 96 GLN A N 1
ATOM 727 C CA . GLN A 1 96 ? -16.173 -0.116 25.457 1.00 92.00 96 GLN A CA 1
ATOM 728 C C . GLN A 1 96 ? -16.735 0.818 26.531 1.00 92.00 96 GLN A C 1
ATOM 730 O O . GLN A 1 96 ? -17.249 0.329 27.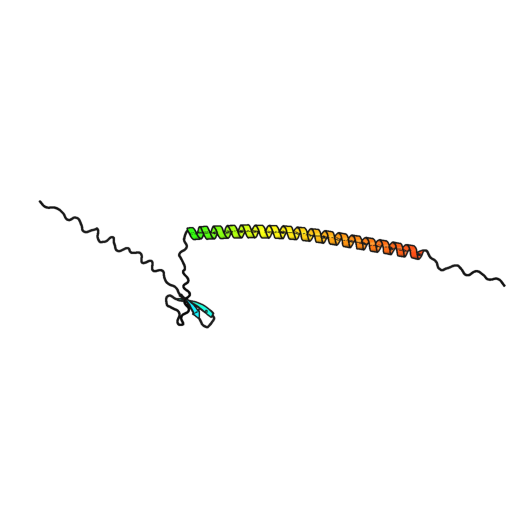535 1.00 92.00 96 GLN A O 1
ATOM 735 N N . GLN A 1 97 ? -16.705 2.134 26.310 1.00 92.00 97 GLN A N 1
ATOM 736 C CA . GLN A 1 97 ? -17.283 3.109 27.241 1.00 92.00 97 GLN A CA 1
ATOM 737 C C . GLN A 1 97 ? -18.794 2.916 27.408 1.00 92.00 97 GLN A C 1
ATOM 739 O O . GLN A 1 97 ? -19.290 2.926 28.534 1.00 92.00 97 GLN A O 1
ATOM 744 N N . ILE A 1 98 ? -19.524 2.672 26.313 1.00 93.00 98 ILE A N 1
ATOM 745 C CA . ILE A 1 98 ? -20.963 2.369 26.357 1.00 93.00 98 ILE A CA 1
ATOM 746 C C . ILE A 1 98 ? -21.215 1.099 27.177 1.00 93.00 98 ILE A C 1
ATOM 748 O O . ILE A 1 98 ? -22.042 1.104 28.088 1.00 93.00 98 ILE A O 1
ATOM 752 N N . ASN A 1 99 ? -20.471 0.025 26.903 1.00 90.88 99 ASN A N 1
ATOM 753 C CA . ASN A 1 99 ? -20.631 -1.244 27.612 1.00 90.88 99 ASN A CA 1
ATOM 754 C C . ASN A 1 99 ? -20.323 -1.109 29.114 1.00 90.88 99 ASN A C 1
ATOM 756 O O . ASN A 1 99 ? -21.053 -1.655 29.941 1.00 90.88 99 ASN A O 1
ATOM 760 N N . GLN A 1 100 ? -19.279 -0.357 29.479 1.00 91.62 100 GLN A N 1
ATOM 761 C CA . GLN A 1 100 ? -18.943 -0.069 30.877 1.00 91.62 100 GLN A CA 1
ATOM 762 C C . GLN A 1 100 ? -20.023 0.780 31.560 1.00 91.62 100 GLN A C 1
ATOM 764 O O . GLN A 1 100 ? -20.405 0.492 32.693 1.00 91.62 100 GLN A O 1
ATOM 769 N N . GLY A 1 101 ? -20.555 1.790 30.865 1.00 91.00 101 GLY A N 1
ATOM 770 C CA . GLY A 1 101 ? -21.663 2.610 31.355 1.00 91.00 101 GLY A CA 1
ATOM 771 C C . GLY A 1 101 ? -22.901 1.770 31.665 1.00 91.00 101 GLY A C 1
ATOM 772 O O . GLY A 1 101 ? -23.422 1.836 32.776 1.00 91.00 101 GLY A O 1
ATOM 773 N N . ILE A 1 102 ? -23.308 0.909 30.727 1.00 91.00 102 ILE A N 1
ATOM 774 C CA . ILE A 1 102 ? -24.440 -0.012 30.909 1.00 91.00 102 ILE A CA 1
ATOM 775 C C . ILE A 1 102 ? -24.192 -0.954 32.092 1.00 91.00 102 ILE A C 1
ATOM 777 O O . ILE A 1 102 ? -25.075 -1.118 32.933 1.00 91.00 102 ILE A O 1
ATOM 781 N N . ALA A 1 103 ? -22.997 -1.545 32.199 1.00 89.94 103 ALA A N 1
ATOM 782 C CA . ALA A 1 103 ? -22.656 -2.439 33.306 1.00 89.94 103 ALA A CA 1
ATOM 783 C C . ALA A 1 103 ? -22.778 -1.738 34.671 1.00 89.94 103 ALA A C 1
ATOM 785 O O . ALA A 1 103 ? -23.375 -2.288 35.599 1.00 89.94 103 ALA A O 1
ATOM 786 N N . ASN A 1 104 ? -22.296 -0.496 34.774 1.00 91.62 104 ASN A N 1
ATOM 787 C CA . ASN A 1 104 ? -22.417 0.308 35.989 1.00 91.62 104 ASN A CA 1
ATOM 788 C C . ASN A 1 104 ? -23.881 0.628 36.326 1.00 91.62 104 ASN A C 1
ATOM 790 O O . ASN A 1 104 ? -24.280 0.520 37.485 1.00 91.62 104 ASN A O 1
ATOM 794 N N . THR A 1 105 ? -24.704 0.981 35.332 1.00 91.38 105 THR A N 1
ATOM 795 C CA . THR A 1 105 ? -26.139 1.239 35.540 1.00 91.38 105 THR A CA 1
ATOM 796 C C . THR A 1 105 ? -26.877 -0.011 36.022 1.00 91.38 105 THR A C 1
ATOM 798 O O . THR A 1 105 ? -27.692 0.071 36.942 1.00 91.38 105 THR A O 1
ATOM 801 N N . VAL A 1 106 ? -26.578 -1.177 35.442 1.00 91.56 106 VAL A N 1
ATOM 802 C CA . VAL A 1 106 ? -27.182 -2.456 35.846 1.00 91.56 106 VAL A CA 1
ATOM 803 C C . VAL A 1 106 ? -26.820 -2.800 37.291 1.00 91.56 106 VAL A C 1
ATOM 805 O O . VAL A 1 106 ? -27.697 -3.199 38.059 1.00 91.56 106 VAL A O 1
ATOM 808 N N . GLU A 1 107 ? -25.564 -2.602 37.695 1.00 88.81 107 GLU A N 1
ATOM 809 C CA . GLU A 1 107 ? -25.144 -2.876 39.071 1.00 88.81 107 GLU A CA 1
ATOM 810 C C . GLU A 1 107 ? -25.799 -1.911 40.070 1.00 88.81 107 GLU A C 1
ATOM 812 O O . GLU A 1 107 ? -26.307 -2.343 41.106 1.00 88.81 107 GLU A O 1
ATOM 817 N N . GLN A 1 108 ? -25.902 -0.619 39.737 1.00 87.00 108 GLN A N 1
ATOM 818 C CA . GLN A 1 108 ? -26.623 0.351 40.568 1.00 87.00 108 GLN A CA 1
ATOM 819 C C . GLN A 1 108 ? -28.099 -0.027 40.748 1.00 87.00 108 GLN A C 1
ATOM 821 O O . GLN A 1 108 ? -28.607 0.002 41.872 1.00 87.00 108 GLN A O 1
ATOM 826 N N . ALA A 1 109 ? -28.780 -0.432 39.671 1.00 88.56 109 ALA A N 1
ATOM 827 C CA . ALA A 1 109 ? -30.164 -0.895 39.741 1.00 88.56 109 ALA A CA 1
ATOM 828 C C . ALA A 1 109 ? -30.298 -2.141 40.635 1.00 88.56 109 ALA A C 1
ATOM 830 O O . ALA A 1 109 ? -31.221 -2.236 41.448 1.00 88.56 109 ALA A O 1
ATOM 831 N N . ARG A 1 110 ? -29.341 -3.073 40.551 1.00 88.19 110 ARG A N 1
ATOM 832 C CA . ARG A 1 110 ? -29.317 -4.292 41.369 1.00 88.19 110 ARG A CA 1
ATOM 833 C C . ARG A 1 110 ? -29.125 -3.998 42.857 1.00 88.19 110 ARG A C 1
ATOM 835 O O . ARG A 1 110 ? -29.793 -4.609 43.696 1.00 88.19 110 ARG A O 1
ATOM 842 N N . VAL A 1 111 ? -28.235 -3.066 43.197 1.00 88.81 111 VAL A N 1
ATOM 843 C CA . VAL A 1 111 ? -27.992 -2.640 44.585 1.00 88.81 111 VAL A CA 1
ATOM 844 C C . VAL A 1 111 ? -29.225 -1.942 45.165 1.00 88.81 111 VAL A C 1
ATOM 846 O O . VAL A 1 111 ? -29.625 -2.258 46.286 1.00 88.81 111 VAL A O 1
ATOM 849 N N . GLN A 1 112 ? -29.880 -1.065 44.395 1.00 84.56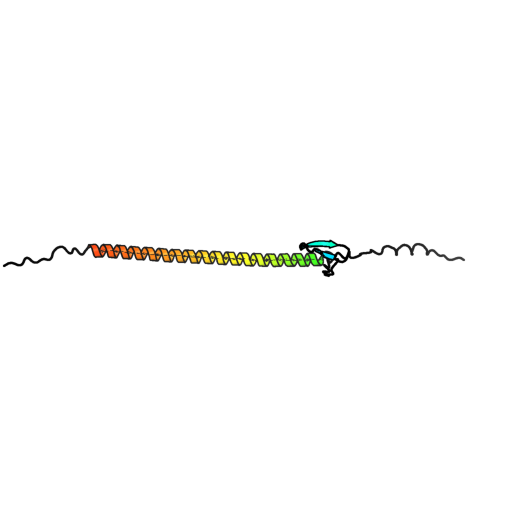 112 GLN A N 1
ATOM 850 C CA . GLN A 1 112 ? -31.111 -0.385 44.821 1.00 84.56 112 GLN A CA 1
ATOM 851 C C . GLN A 1 112 ? -32.261 -1.370 45.075 1.00 84.56 112 GLN A C 1
ATOM 853 O O . GLN A 1 112 ? -32.937 -1.274 46.098 1.00 84.56 112 GLN A O 1
ATOM 858 N N . GLN A 1 113 ? -32.444 -2.367 44.203 1.00 83.06 113 GLN A N 1
ATOM 859 C CA . GLN A 1 113 ? -33.446 -3.417 44.409 1.00 83.06 113 GLN A CA 1
ATOM 860 C C . GLN A 1 113 ? -33.176 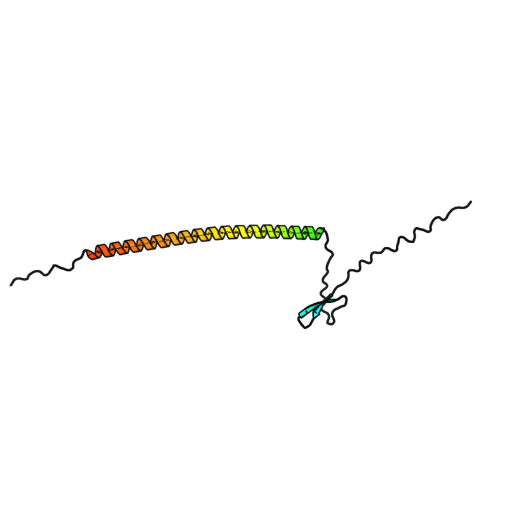-4.224 45.685 1.00 83.06 113 GLN A C 1
ATOM 862 O O . GLN A 1 113 ? -34.088 -4.428 46.483 1.00 83.06 113 GLN A O 1
ATOM 867 N N . ARG A 1 114 ? -31.919 -4.627 45.926 1.00 75.50 114 ARG A N 1
ATOM 868 C CA . ARG A 1 114 ? -31.536 -5.347 47.155 1.00 75.50 114 ARG A CA 1
ATOM 869 C C . ARG A 1 114 ? -31.781 -4.521 48.417 1.00 75.50 114 ARG A C 1
ATOM 871 O O . ARG A 1 114 ? -32.229 -5.078 49.419 1.00 75.50 114 ARG A O 1
ATOM 878 N N . ALA A 1 115 ? -31.502 -3.219 48.373 1.00 75.19 115 ALA A N 1
ATOM 879 C CA . ALA A 1 115 ? -31.760 -2.309 49.485 1.00 75.19 115 ALA A CA 1
ATOM 880 C C . ALA A 1 115 ? -33.268 -2.152 49.758 1.00 75.19 115 ALA A C 1
ATOM 882 O O . ALA A 1 115 ? -33.683 -2.222 50.912 1.00 75.19 115 ALA A O 1
ATOM 883 N N . GLY A 1 116 ? -34.093 -2.041 48.710 1.00 66.56 116 GLY A N 1
ATOM 884 C CA . GLY A 1 116 ? -35.552 -1.955 48.833 1.00 66.56 116 GLY A CA 1
ATOM 885 C C . GLY A 1 116 ? -36.199 -3.231 49.386 1.00 66.56 116 GLY A C 1
ATOM 886 O O . GLY A 1 116 ? -37.078 -3.161 50.241 1.00 66.56 116 GLY A O 1
ATOM 887 N N . THR A 1 117 ? -35.723 -4.414 48.980 1.00 62.31 117 THR A N 1
ATOM 888 C CA . THR A 1 117 ? -36.276 -5.697 49.459 1.00 62.31 117 THR A CA 1
ATOM 889 C C . THR A 1 117 ? -35.882 -6.049 50.894 1.00 62.31 117 THR A C 1
ATOM 891 O O . THR A 1 117 ? -36.529 -6.886 51.513 1.00 62.31 117 THR A O 1
ATOM 894 N N . LYS A 1 118 ? -34.846 -5.410 51.456 1.00 55.28 118 LYS A N 1
ATOM 895 C CA . LYS A 1 118 ? -34.417 -5.637 52.848 1.00 55.28 118 LYS A CA 1
ATOM 896 C C . LYS A 1 118 ? -35.300 -4.923 53.885 1.00 55.28 118 LYS A C 1
ATOM 898 O O . LYS A 1 118 ? -35.120 -5.154 55.075 1.00 55.28 118 LYS A O 1
ATOM 903 N N . SER A 1 119 ? -36.242 -4.079 53.449 1.00 51.88 119 SER A N 1
ATOM 904 C CA . SER A 1 119 ? -37.137 -3.306 54.325 1.00 51.88 119 SER A CA 1
ATOM 905 C C . SER A 1 119 ? -38.472 -3.997 54.635 1.00 51.88 119 SER A C 1
ATOM 907 O O . SER A 1 119 ? -39.240 -3.483 55.448 1.00 51.88 119 SER A O 1
ATOM 909 N N . VAL A 1 120 ? -38.776 -5.146 54.024 1.00 53.00 120 VAL A N 1
ATOM 910 C CA . VAL A 1 120 ? -39.992 -5.909 54.338 1.00 53.00 120 VAL A CA 1
ATOM 911 C C . VAL A 1 120 ? -39.614 -7.007 55.323 1.00 53.00 120 VAL A C 1
ATOM 913 O O . VAL A 1 120 ? -39.142 -8.067 54.932 1.00 53.00 120 VAL A O 1
ATOM 916 N N . ASN A 1 121 ? -39.779 -6.720 56.613 1.00 52.75 121 ASN A N 1
ATOM 917 C CA . ASN A 1 121 ? -39.749 -7.710 57.687 1.00 52.75 121 ASN A CA 1
ATOM 918 C C . ASN A 1 121 ? -41.063 -8.518 57.629 1.00 52.75 121 ASN A C 1
ATOM 920 O O . ASN A 1 121 ? -42.112 -7.945 57.928 1.00 52.75 121 ASN A O 1
ATOM 924 N N . PRO A 1 122 ? -41.076 -9.821 57.290 1.00 55.28 122 PRO A N 1
ATOM 925 C CA . PRO A 1 122 ? -42.244 -10.663 57.514 1.00 55.28 122 PRO A CA 1
ATOM 926 C C . PRO A 1 122 ? -42.169 -11.175 58.956 1.00 55.28 122 PRO A C 1
ATOM 928 O O . PRO A 1 122 ? -41.794 -12.317 59.203 1.00 55.28 122 PRO A O 1
ATOM 931 N N . GLY A 1 123 ? -42.407 -10.292 59.925 1.00 50.75 123 GLY A N 1
ATOM 932 C CA . GLY A 1 123 ? -42.023 -10.576 61.306 1.00 50.75 123 GLY A CA 1
ATOM 933 C C . GLY A 1 123 ? -42.878 -9.945 62.388 1.00 50.75 123 GLY A C 1
ATOM 934 O O . GLY A 1 123 ? -42.347 -9.764 63.467 1.00 50.75 123 GLY A O 1
ATOM 935 N N . THR A 1 124 ? -44.146 -9.609 62.140 1.00 52.56 124 THR A N 1
ATOM 936 C CA . THR A 1 124 ? -45.139 -9.331 63.201 1.00 52.56 124 THR A CA 1
ATOM 937 C C . THR A 1 124 ? -46.529 -9.132 62.593 1.00 52.56 124 THR A C 1
ATOM 939 O O . THR A 1 124 ? -46.943 -8.014 62.313 1.00 52.56 124 THR A O 1
ATOM 942 N N . ALA A 1 125 ? -47.277 -10.215 62.388 1.00 52.59 125 ALA A N 1
ATOM 943 C CA . ALA A 1 125 ? -48.738 -10.145 62.294 1.00 52.59 125 ALA A CA 1
ATOM 944 C C . ALA A 1 125 ? -49.343 -11.539 62.503 1.00 52.59 125 ALA A C 1
ATOM 946 O O . ALA A 1 125 ? -49.786 -12.187 61.559 1.00 52.59 125 ALA A O 1
ATOM 947 N N . VAL A 1 126 ? -49.367 -12.007 63.751 1.00 56.19 126 VAL A N 1
ATOM 948 C CA . VAL A 1 126 ? -50.382 -12.979 64.175 1.00 56.19 126 VAL A CA 1
ATOM 949 C C . VAL A 1 126 ? -51.215 -12.279 65.248 1.00 56.19 126 VAL A C 1
ATOM 951 O O . VAL A 1 126 ? -50.664 -11.962 66.300 1.00 56.19 126 VAL A O 1
ATOM 954 N N . PRO A 1 127 ? -52.495 -11.958 64.986 1.00 58.75 127 PRO A N 1
ATOM 955 C CA . PRO A 1 127 ? -53.365 -11.389 66.000 1.00 58.75 127 PRO A CA 1
ATOM 956 C C . PRO A 1 127 ? -53.692 -12.453 67.051 1.00 58.75 127 PRO A C 1
ATOM 958 O O . PRO A 1 127 ? -54.151 -13.552 66.734 1.00 58.75 127 PRO A O 1
ATOM 961 N N . GLU A 1 128 ? -53.437 -12.094 68.303 1.00 53.31 128 GLU A N 1
ATOM 962 C CA . GLU A 1 128 ? -53.879 -12.789 69.505 1.00 53.31 128 GLU A CA 1
ATOM 963 C C . GLU A 1 128 ? -55.404 -12.962 69.448 1.00 53.31 128 GLU A C 1
ATOM 965 O O . GLU A 1 128 ? -56.161 -11.990 69.439 1.00 53.31 128 GLU A O 1
ATOM 970 N N . ARG A 1 129 ? -55.857 -14.211 69.311 1.00 53.03 129 ARG A N 1
ATOM 971 C CA . ARG A 1 129 ? -57.276 -14.564 69.266 1.00 53.03 129 ARG A CA 1
ATOM 972 C C . ARG A 1 129 ? -57.668 -15.058 70.653 1.00 53.03 129 ARG A C 1
ATOM 974 O O . ARG A 1 129 ? -57.416 -16.206 70.999 1.00 53.03 129 ARG A O 1
ATOM 981 N N . THR A 1 130 ? -58.249 -14.163 71.437 1.00 50.56 130 THR A N 1
ATOM 982 C CA . THR A 1 130 ? -58.888 -14.442 72.723 1.00 50.56 130 THR A CA 1
ATOM 983 C C . THR A 1 130 ? -60.112 -15.349 72.541 1.00 50.56 130 THR A C 1
ATOM 985 O O . THR A 1 130 ? -61.014 -15.049 71.752 1.00 50.56 130 THR A O 1
ATOM 988 N N . ASN A 1 131 ? -60.146 -16.454 73.287 1.00 56.56 131 ASN A N 1
ATOM 989 C CA . ASN A 1 131 ? -61.362 -17.077 73.816 1.00 56.56 131 ASN A CA 1
ATOM 990 C C . ASN A 1 131 ? -61.024 -17.755 75.143 1.00 56.56 131 ASN A C 1
ATOM 992 O O . ASN A 1 131 ? -60.011 -18.491 75.157 1.00 56.56 131 ASN A O 1
#